Protein AF-A0A4R2J7B2-F1 (afdb_monomer_lite)

Sequence (102 aa):
MSDDAYLVCPPCQVLLPLGKPLVGDDGSVVRFHRGAEDAPPNSGQPDLTRALWKFLAEHAGHPMRVKFSYEPDFDVIAGFRRVGGDTVDDVPFDEYLRDWPG

Structure (mmCIF, N/CA/C/O backbone):
data_AF-A0A4R2J7B2-F1
#
_entry.id   AF-A0A4R2J7B2-F1
#
loop_
_atom_site.group_PDB
_atom_site.id
_atom_site.type_symbol
_atom_site.label_atom_id
_atom_site.label_alt_id
_atom_site.label_comp_id
_atom_site.label_asym_id
_atom_site.label_entity_id
_atom_site.label_seq_id
_atom_site.pdbx_PDB_ins_code
_atom_site.Cartn_x
_atom_site.Cartn_y
_atom_site.Cartn_z
_atom_site.occupancy
_atom_site.B_iso_or_equiv
_atom_site.auth_seq_id
_atom_site.auth_comp_id
_atom_site.auth_asym_id
_atom_site.auth_atom_id
_atom_site.pdbx_PDB_model_num
ATOM 1 N N . MET A 1 1 ? 1.546 -16.574 -11.916 1.00 47.28 1 MET A N 1
ATOM 2 C CA . MET A 1 1 ? 1.025 -15.803 -10.770 1.00 47.28 1 MET A CA 1
ATOM 3 C C . MET A 1 1 ? 1.861 -14.543 -10.676 1.00 47.28 1 MET A C 1
ATOM 5 O O . MET A 1 1 ? 3.051 -14.628 -10.937 1.00 47.28 1 MET A O 1
ATOM 9 N N . SER A 1 2 ? 1.234 -13.386 -10.474 1.00 63.41 2 SER A N 1
ATOM 10 C CA . SER A 1 2 ? 1.954 -12.129 -10.247 1.00 63.41 2 SER A CA 1
ATOM 11 C C . SER A 1 2 ? 2.418 -12.122 -8.793 1.00 63.41 2 SER A C 1
ATOM 13 O O . SER A 1 2 ? 1.609 -12.404 -7.909 1.00 63.41 2 SER A O 1
ATOM 15 N N . ASP A 1 3 ? 3.703 -11.869 -8.563 1.00 86.06 3 ASP A N 1
ATOM 16 C CA . ASP A 1 3 ? 4.237 -11.665 -7.221 1.00 86.06 3 ASP A CA 1
ATOM 17 C C . ASP A 1 3 ? 3.932 -10.225 -6.817 1.00 86.06 3 ASP A C 1
ATOM 19 O O . ASP A 1 3 ? 4.527 -9.290 -7.349 1.00 86.06 3 ASP A O 1
ATOM 23 N N . ASP A 1 4 ? 2.974 -10.043 -5.913 1.00 92.69 4 ASP A N 1
ATOM 24 C CA . ASP A 1 4 ? 2.522 -8.733 -5.459 1.00 92.69 4 ASP A CA 1
ATOM 25 C C . ASP A 1 4 ? 2.789 -8.563 -3.963 1.00 92.69 4 ASP A C 1
ATOM 27 O O . ASP A 1 4 ? 2.660 -9.496 -3.167 1.00 92.69 4 ASP A O 1
ATOM 31 N N . ALA A 1 5 ? 3.171 -7.348 -3.584 1.00 95.31 5 ALA A N 1
ATOM 32 C CA . ALA A 1 5 ? 3.413 -6.950 -2.210 1.00 95.31 5 ALA A CA 1
ATOM 33 C C . ALA A 1 5 ? 2.284 -6.056 -1.688 1.00 95.31 5 ALA A C 1
ATOM 35 O O . ALA A 1 5 ? 1.699 -5.246 -2.415 1.00 95.31 5 ALA A O 1
ATOM 36 N N . TYR A 1 6 ? 2.024 -6.169 -0.390 1.00 96.25 6 TYR A N 1
ATOM 37 C CA . TYR A 1 6 ? 0.960 -5.461 0.308 1.00 96.25 6 TYR A CA 1
ATOM 38 C C . TYR A 1 6 ? 1.488 -4.900 1.624 1.00 96.25 6 TYR A C 1
ATOM 40 O O . TYR A 1 6 ? 2.198 -5.592 2.353 1.00 96.25 6 TYR A O 1
ATOM 48 N N . LEU A 1 7 ? 1.117 -3.663 1.953 1.00 97.56 7 LEU A N 1
ATOM 49 C CA . LEU A 1 7 ? 1.238 -3.134 3.308 1.00 97.56 7 LEU A CA 1
ATOM 50 C C . LEU A 1 7 ? 0.011 -3.576 4.100 1.00 97.56 7 LEU A C 1
ATOM 52 O O . LEU A 1 7 ? -1.113 -3.378 3.654 1.00 97.56 7 LEU A O 1
ATOM 56 N N . VAL A 1 8 ? 0.218 -4.179 5.263 1.00 97.94 8 VAL A N 1
ATOM 57 C CA . VAL A 1 8 ? -0.838 -4.858 6.014 1.00 97.94 8 VAL A CA 1
ATOM 58 C C . VAL A 1 8 ? -0.877 -4.355 7.447 1.00 97.94 8 VAL A C 1
ATOM 60 O O . VAL A 1 8 ? 0.164 -4.237 8.097 1.00 97.94 8 VAL A O 1
ATOM 63 N N . CYS A 1 9 ? -2.087 -4.127 7.957 1.00 97.88 9 CYS A N 1
ATOM 64 C CA . CYS A 1 9 ? -2.361 -3.896 9.371 1.00 97.88 9 CYS A CA 1
ATOM 65 C C . CYS A 1 9 ? -3.208 -5.060 9.923 1.00 97.88 9 CYS A C 1
ATOM 67 O O . CYS A 1 9 ? -4.438 -5.023 9.825 1.00 97.88 9 CYS A O 1
ATOM 69 N N . PRO A 1 10 ? -2.581 -6.098 10.517 1.00 96.00 10 PRO A N 1
ATOM 70 C CA . PRO A 1 10 ? -3.300 -7.274 11.006 1.00 96.00 10 PRO A CA 1
ATOM 71 C C . PRO A 1 10 ? -4.405 -6.994 12.034 1.00 96.00 10 PRO A C 1
ATOM 73 O O . PRO A 1 10 ? -5.484 -7.561 11.873 1.00 96.00 10 PRO A O 1
ATOM 76 N N . PRO A 1 11 ? -4.222 -6.105 13.035 1.00 96.88 11 PRO A N 1
ATOM 77 C CA . PRO A 1 11 ? -5.286 -5.812 14.000 1.00 96.88 11 PRO A CA 1
ATOM 78 C C . PRO A 1 11 ? -6.557 -5.225 13.377 1.00 96.88 11 PRO A C 1
ATOM 80 O O . PRO A 1 11 ? -7.643 -5.432 13.905 1.00 96.88 11 PRO A O 1
ATOM 83 N N . CYS A 1 12 ? -6.424 -4.497 12.265 1.00 96.81 12 CYS A N 1
ATOM 84 C CA . CYS A 1 12 ? -7.547 -3.871 11.563 1.00 96.81 12 CYS A CA 1
ATOM 85 C C . CYS A 1 12 ? -8.038 -4.693 10.364 1.00 96.81 12 CYS A C 1
ATOM 87 O O . CYS A 1 12 ? -8.980 -4.268 9.704 1.00 96.81 12 CYS A O 1
ATOM 89 N N . GLN A 1 13 ? -7.387 -5.826 10.068 1.00 96.31 13 GLN A N 1
ATOM 90 C CA . GLN A 1 13 ? -7.687 -6.695 8.926 1.00 96.31 13 GLN A CA 1
ATOM 91 C C . GLN A 1 13 ? -7.822 -5.927 7.602 1.00 96.31 13 GLN A C 1
ATOM 93 O O . GLN A 1 13 ? -8.759 -6.132 6.830 1.00 96.31 13 GLN A O 1
ATOM 98 N N . VAL A 1 14 ? -6.873 -5.023 7.351 1.00 96.94 14 VAL A N 1
ATOM 99 C CA . VAL A 1 14 ? -6.844 -4.156 6.167 1.00 96.94 14 VAL A CA 1
ATOM 100 C C . VAL A 1 14 ? -5.468 -4.194 5.512 1.00 96.94 14 VAL A C 1
ATOM 102 O O . VAL A 1 14 ? -4.440 -4.321 6.191 1.00 96.94 14 VAL A O 1
ATOM 105 N N . LEU A 1 15 ? -5.451 -4.100 4.184 1.00 97.25 15 LEU A N 1
ATOM 106 C CA . LEU A 1 15 ? -4.231 -4.082 3.388 1.00 97.25 15 LEU A CA 1
ATOM 107 C C . LEU A 1 15 ? -4.280 -3.051 2.256 1.00 97.25 15 LEU A C 1
ATOM 109 O O . LEU A 1 15 ? -5.344 -2.711 1.745 1.00 97.25 15 LEU A O 1
ATOM 113 N N . LEU A 1 16 ? -3.107 -2.575 1.851 1.00 97.38 16 LEU A N 1
ATOM 114 C CA . LEU A 1 16 ? -2.893 -1.658 0.737 1.00 97.38 16 LEU A CA 1
ATOM 115 C C . LEU A 1 16 ? -1.917 -2.307 -0.263 1.00 97.38 16 LEU A C 1
ATOM 117 O O . LEU A 1 16 ? -0.766 -2.560 0.103 1.00 97.38 16 LEU A O 1
ATOM 121 N N . PRO A 1 17 ? -2.325 -2.577 -1.516 1.00 95.50 17 PRO A N 1
ATOM 122 C CA . PRO A 1 17 ? -1.436 -3.115 -2.539 1.00 95.50 17 PRO A CA 1
ATOM 123 C C . PRO A 1 17 ? -0.336 -2.116 -2.902 1.00 95.50 17 PRO A C 1
ATOM 125 O O . PRO A 1 17 ? -0.618 -0.991 -3.323 1.00 95.50 17 PRO A O 1
ATOM 128 N N . LEU A 1 18 ? 0.913 -2.561 -2.784 1.00 95.25 18 LEU A N 1
ATOM 129 C CA . LEU A 1 18 ? 2.114 -1.826 -3.188 1.00 95.25 18 LEU A CA 1
ATOM 130 C C . LEU A 1 18 ? 2.543 -2.185 -4.620 1.00 95.25 18 LEU A C 1
ATOM 132 O O . LEU A 1 18 ? 3.250 -1.406 -5.263 1.00 95.25 18 LEU A O 1
ATOM 136 N N . GLY A 1 19 ? 2.081 -3.334 -5.124 1.00 94.12 19 GLY A N 1
ATOM 137 C CA . GLY A 1 19 ? 2.410 -3.871 -6.443 1.00 94.12 19 GLY A CA 1
ATOM 138 C C . GLY A 1 19 ? 3.626 -4.792 -6.412 1.00 94.12 19 GLY A C 1
ATOM 139 O O . GLY A 1 19 ? 4.002 -5.313 -5.361 1.00 94.12 19 GLY A O 1
ATOM 140 N N . LYS A 1 20 ? 4.257 -4.983 -7.568 1.00 94.50 20 LYS A N 1
ATOM 141 C CA . LYS A 1 20 ? 5.350 -5.941 -7.735 1.00 94.50 20 LYS A CA 1
ATOM 142 C C . LYS A 1 20 ? 6.620 -5.473 -7.025 1.00 94.50 20 LYS A C 1
ATOM 144 O O . LYS A 1 20 ? 6.997 -4.307 -7.187 1.00 94.50 20 LYS A O 1
ATOM 149 N N . PRO A 1 21 ? 7.315 -6.348 -6.279 1.00 95.06 21 PRO A N 1
ATOM 150 C CA . PRO A 1 21 ? 8.629 -6.029 -5.748 1.00 95.06 21 PRO A CA 1
ATOM 151 C C . PRO A 1 21 ? 9.661 -6.000 -6.877 1.00 95.06 21 PRO A C 1
ATOM 153 O O . PRO A 1 21 ? 9.787 -6.943 -7.654 1.00 95.06 21 PRO A O 1
ATOM 156 N N . LEU A 1 22 ? 10.417 -4.909 -6.957 1.00 93.38 22 LEU A N 1
ATOM 157 C CA . LEU A 1 22 ? 11.555 -4.774 -7.857 1.00 93.38 22 LEU A CA 1
ATOM 158 C C . LEU A 1 22 ? 12.838 -4.961 -7.055 1.00 93.38 22 LEU A C 1
ATOM 160 O O . LEU A 1 22 ? 13.111 -4.222 -6.103 1.00 93.38 22 LEU A O 1
ATOM 164 N N . VAL A 1 23 ? 13.592 -5.978 -7.450 1.00 94.19 23 VAL A N 1
ATOM 165 C CA . VAL A 1 23 ? 14.753 -6.491 -6.728 1.00 94.19 23 VAL A CA 1
ATOM 166 C C . VAL A 1 23 ? 16.035 -5.930 -7.345 1.00 94.19 23 VAL A C 1
ATOM 168 O O . VAL A 1 23 ? 16.133 -5.817 -8.567 1.00 94.19 23 VAL A O 1
ATOM 171 N N . GLY A 1 24 ? 16.982 -5.522 -6.502 1.00 93.62 24 GLY A N 1
ATOM 172 C CA . GLY A 1 24 ? 18.308 -5.063 -6.915 1.00 93.62 24 GLY A CA 1
ATOM 173 C C . GLY A 1 24 ? 19.275 -6.216 -7.188 1.00 93.62 24 GLY A C 1
ATOM 174 O O . GLY A 1 24 ? 18.944 -7.387 -7.006 1.00 93.62 24 GLY A O 1
ATOM 175 N N . ASP A 1 25 ? 20.503 -5.878 -7.581 1.00 94.38 25 ASP A N 1
ATOM 176 C CA . ASP A 1 25 ? 21.542 -6.865 -7.917 1.00 94.38 25 ASP A CA 1
ATOM 177 C C . ASP A 1 25 ? 21.923 -7.775 -6.734 1.00 94.38 25 ASP A C 1
ATOM 179 O O . ASP A 1 25 ? 22.392 -8.895 -6.926 1.00 94.38 25 ASP A O 1
ATOM 183 N N . ASP A 1 26 ? 21.710 -7.305 -5.503 1.00 94.62 26 ASP A N 1
ATOM 184 C CA . ASP A 1 26 ? 21.990 -8.029 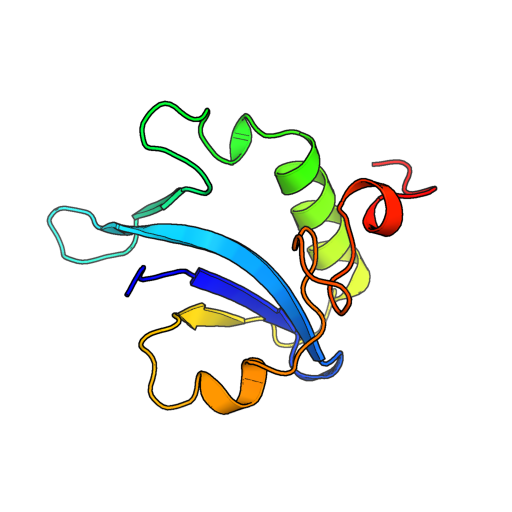-4.260 1.00 94.62 26 ASP A CA 1
ATOM 185 C C . ASP A 1 26 ? 20.830 -8.923 -3.785 1.00 94.62 26 ASP A C 1
ATOM 187 O O . ASP A 1 26 ? 20.918 -9.545 -2.726 1.00 94.62 26 ASP A O 1
ATOM 191 N N . GLY A 1 27 ? 19.736 -8.995 -4.549 1.00 90.69 27 GLY A N 1
ATOM 192 C CA . GLY A 1 27 ? 18.550 -9.763 -4.178 1.00 90.69 27 GLY A CA 1
ATOM 193 C C . GLY A 1 27 ? 17.618 -9.056 -3.185 1.00 90.69 27 GLY A C 1
ATOM 194 O O . GLY A 1 27 ? 16.600 -9.634 -2.803 1.00 90.69 27 GLY A O 1
ATOM 195 N N . SER A 1 28 ? 17.912 -7.817 -2.774 1.00 93.69 28 SER A N 1
ATOM 196 C CA . SER A 1 28 ? 17.045 -7.034 -1.887 1.00 93.69 28 SER A CA 1
ATOM 197 C C . SER A 1 28 ? 15.944 -6.295 -2.655 1.00 93.69 28 SER A C 1
ATOM 199 O O . SER A 1 28 ? 16.122 -5.877 -3.800 1.00 93.69 28 SER A O 1
ATOM 201 N N . VAL A 1 29 ? 14.776 -6.112 -2.030 1.00 94.44 29 VAL A N 1
ATOM 202 C CA . VAL A 1 29 ? 13.697 -5.299 -2.613 1.00 94.44 29 VAL A CA 1
ATOM 203 C C . VAL A 1 29 ? 14.073 -3.822 -2.515 1.00 94.44 29 VAL A C 1
ATOM 205 O O . VAL A 1 29 ? 14.183 -3.277 -1.419 1.00 94.44 29 VAL A O 1
ATOM 208 N N . VAL A 1 30 ? 14.217 -3.160 -3.663 1.00 94.44 30 VAL A N 1
ATOM 209 C CA . VAL A 1 30 ? 14.602 -1.741 -3.748 1.00 94.44 30 VAL A CA 1
ATOM 210 C C . VAL A 1 30 ? 13.374 -0.837 -3.799 1.00 94.44 30 VAL A C 1
ATOM 212 O O . VAL A 1 30 ? 13.379 0.266 -3.253 1.00 94.44 30 VAL A O 1
ATOM 215 N N . ARG A 1 31 ? 12.310 -1.279 -4.478 1.00 94.25 31 ARG A N 1
ATOM 216 C CA . ARG A 1 31 ? 11.048 -0.536 -4.591 1.00 94.25 31 ARG A CA 1
ATOM 217 C C . ARG A 1 31 ? 9.889 -1.454 -4.956 1.00 94.25 31 ARG A C 1
ATOM 219 O O . ARG A 1 31 ? 10.100 -2.580 -5.396 1.00 94.25 31 ARG A O 1
ATOM 226 N N . PHE A 1 32 ? 8.676 -0.926 -4.847 1.00 95.38 32 PHE A N 1
ATOM 227 C CA . PHE A 1 32 ? 7.465 -1.559 -5.361 1.00 95.38 32 PHE A CA 1
ATOM 228 C C . PHE A 1 32 ? 6.932 -0.785 -6.564 1.00 95.38 32 PHE A C 1
ATOM 230 O O . PHE A 1 32 ? 7.105 0.435 -6.639 1.00 95.38 32 PHE A O 1
ATOM 237 N N . HIS A 1 33 ? 6.295 -1.494 -7.493 1.00 94.56 33 HIS A N 1
ATOM 238 C CA . HIS A 1 33 ? 5.695 -0.908 -8.687 1.00 94.56 33 HIS A CA 1
ATOM 239 C C . HIS A 1 33 ? 4.291 -1.451 -8.925 1.00 94.56 33 HIS A C 1
ATOM 241 O O . HIS A 1 33 ? 4.105 -2.646 -9.166 1.00 94.56 33 HIS A O 1
ATOM 247 N N . ARG A 1 34 ? 3.296 -0.567 -8.869 1.00 92.00 34 ARG A N 1
ATOM 248 C CA . ARG A 1 34 ? 1.895 -0.888 -9.114 1.00 92.00 34 ARG A CA 1
ATOM 249 C C . ARG A 1 34 ? 1.487 -0.412 -10.504 1.00 92.00 34 ARG A C 1
ATOM 251 O O . ARG A 1 34 ? 1.475 0.786 -10.768 1.00 92.00 34 ARG A O 1
ATOM 258 N N . GLY A 1 35 ? 1.092 -1.354 -11.356 1.00 88.44 35 GLY A N 1
ATOM 259 C CA . GLY A 1 35 ? 0.637 -1.092 -12.722 1.00 88.44 35 GLY A CA 1
ATOM 260 C C . GLY A 1 35 ? 1.464 -1.827 -13.774 1.00 88.44 35 GLY A C 1
ATOM 261 O O . GLY A 1 35 ? 2.274 -2.700 -13.456 1.00 88.44 35 GLY A O 1
ATOM 262 N N . ALA A 1 36 ? 1.225 -1.482 -15.039 1.00 87.56 36 ALA A N 1
ATOM 263 C CA . ALA A 1 36 ? 2.032 -1.942 -16.164 1.00 87.56 36 ALA A CA 1
ATOM 264 C C . ALA A 1 36 ? 3.447 -1.332 -16.125 1.00 87.56 36 ALA A C 1
ATOM 266 O O . ALA A 1 36 ? 3.712 -0.403 -15.364 1.00 87.56 36 ALA A O 1
ATOM 267 N N . GLU A 1 37 ? 4.373 -1.866 -16.919 1.00 82.62 37 GLU A N 1
ATOM 268 C CA . GLU A 1 37 ? 5.780 -1.429 -16.936 1.00 82.62 37 GLU A CA 1
ATOM 269 C C . GLU A 1 37 ? 5.949 0.052 -17.324 1.00 82.62 37 GLU A C 1
ATOM 271 O O . GLU A 1 37 ? 6.854 0.721 -16.834 1.00 82.62 37 GLU A O 1
ATOM 276 N N . ASP A 1 38 ? 5.038 0.577 -18.142 1.00 86.94 38 ASP A N 1
ATOM 277 C CA . ASP A 1 38 ? 4.970 1.971 -18.584 1.00 86.94 38 ASP A CA 1
ATOM 278 C C . ASP A 1 38 ? 4.182 2.886 -17.631 1.00 86.94 38 ASP A C 1
ATOM 280 O O . ASP A 1 38 ? 4.150 4.105 -17.827 1.00 86.94 38 ASP A O 1
ATOM 284 N N . ALA A 1 39 ? 3.557 2.329 -16.589 1.00 89.38 39 ALA A N 1
ATOM 285 C CA . ALA A 1 39 ? 2.871 3.122 -15.580 1.00 89.38 39 ALA A CA 1
ATOM 286 C C . ALA A 1 39 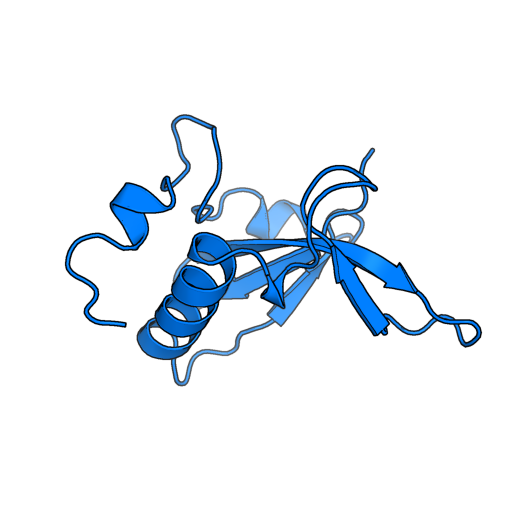? 3.870 4.035 -14.842 1.00 89.38 39 ALA A C 1
ATOM 288 O O . ALA A 1 39 ? 5.033 3.666 -14.642 1.00 89.38 39 ALA A O 1
ATOM 289 N N . PRO A 1 40 ? 3.437 5.222 -14.380 1.00 92.81 40 PRO A N 1
ATOM 290 C CA . PRO A 1 40 ? 4.287 6.072 -13.561 1.00 92.81 40 PRO A CA 1
ATOM 291 C C . PRO A 1 40 ? 4.723 5.336 -12.281 1.00 92.81 40 PRO A C 1
ATOM 293 O O . PRO A 1 40 ? 3.982 4.487 -11.772 1.00 92.81 40 PRO A O 1
ATOM 296 N N . PRO A 1 41 ? 5.894 5.682 -11.713 1.00 93.81 41 PRO A N 1
ATOM 297 C CA . PRO A 1 41 ? 6.322 5.126 -10.432 1.00 93.81 41 PRO A CA 1
ATOM 298 C C . PRO A 1 41 ? 5.264 5.396 -9.357 1.00 93.81 41 PRO A C 1
ATOM 300 O O . PRO A 1 41 ? 4.554 6.397 -9.432 1.00 93.81 41 PRO A O 1
ATOM 303 N N . ASN A 1 42 ? 5.194 4.558 -8.319 1.00 95.06 42 ASN A N 1
ATOM 304 C CA . ASN A 1 42 ? 4.202 4.707 -7.243 1.00 95.06 42 ASN A CA 1
ATOM 305 C C . ASN A 1 42 ? 4.177 6.122 -6.626 1.00 95.06 42 ASN A C 1
ATOM 307 O O . ASN A 1 42 ? 3.108 6.631 -6.304 1.00 95.06 42 ASN A O 1
ATOM 311 N N . SER A 1 43 ? 5.332 6.788 -6.514 1.00 93.44 43 SER A N 1
ATOM 312 C CA . SER A 1 43 ? 5.438 8.176 -6.029 1.00 93.44 43 SER A CA 1
ATOM 313 C C . SER A 1 43 ? 4.793 9.216 -6.953 1.00 93.44 43 SER A C 1
ATOM 315 O O . SER A 1 43 ? 4.456 10.309 -6.510 1.00 93.44 43 SER A O 1
ATOM 317 N N . GLY A 1 44 ? 4.626 8.891 -8.234 1.00 94.50 44 GLY A N 1
ATOM 318 C CA . GLY A 1 44 ? 3.906 9.686 -9.225 1.00 94.50 44 GLY A CA 1
ATOM 319 C C . GLY A 1 44 ? 2.425 9.319 -9.349 1.00 94.50 44 GLY A C 1
ATOM 320 O O . GLY A 1 44 ? 1.757 9.865 -10.220 1.00 94.50 44 GLY A O 1
ATOM 321 N N . GLN A 1 45 ? 1.910 8.406 -8.516 1.00 93.88 45 GLN A N 1
ATOM 322 C CA . GLN A 1 45 ? 0.499 8.017 -8.474 1.00 93.88 45 GLN A CA 1
ATOM 323 C C . GLN A 1 45 ? -0.185 8.712 -7.279 1.00 93.88 45 GLN A C 1
ATOM 325 O O . GLN A 1 45 ? 0.008 8.278 -6.136 1.00 93.88 45 GLN A O 1
ATOM 330 N N . PRO A 1 46 ? -0.968 9.793 -7.501 1.00 93.69 46 PRO A N 1
ATOM 331 C CA . PRO A 1 46 ? -1.493 10.622 -6.415 1.00 93.69 46 PRO A CA 1
ATOM 332 C C . PRO A 1 46 ? -2.387 9.854 -5.443 1.00 93.69 46 PRO A C 1
ATOM 334 O O . PRO A 1 46 ? -2.206 9.971 -4.234 1.00 93.69 46 PRO A O 1
ATOM 337 N N . ASP A 1 47 ? -3.302 9.028 -5.952 1.00 94.62 47 ASP A N 1
ATOM 338 C CA . ASP A 1 47 ? -4.250 8.294 -5.108 1.00 94.62 47 ASP A CA 1
ATOM 339 C C . ASP A 1 47 ? -3.558 7.229 -4.258 1.00 94.62 47 ASP A C 1
ATOM 341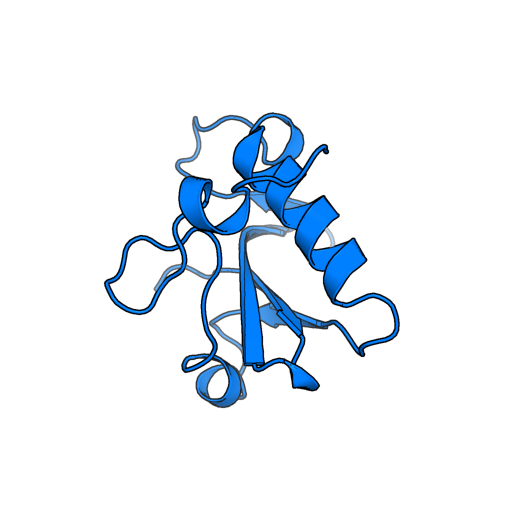 O O . ASP A 1 47 ? -3.831 7.129 -3.065 1.00 94.62 47 ASP A O 1
ATOM 345 N N . LEU A 1 48 ? -2.593 6.498 -4.825 1.00 95.44 48 LEU A N 1
ATOM 346 C CA . LEU A 1 48 ? -1.792 5.532 -4.073 1.00 95.44 48 LEU A CA 1
ATOM 347 C C . LEU A 1 48 ? -0.965 6.221 -2.982 1.00 95.44 48 LEU A C 1
ATOM 349 O O . LEU A 1 48 ? -0.923 5.749 -1.849 1.00 95.44 48 LEU A O 1
ATOM 353 N N . THR A 1 49 ? -0.330 7.349 -3.307 1.00 95.75 49 THR A N 1
ATOM 354 C CA . THR A 1 49 ? 0.476 8.115 -2.345 1.00 95.75 49 THR A CA 1
ATOM 355 C C . THR A 1 49 ? -0.390 8.659 -1.210 1.00 95.75 49 THR A C 1
ATOM 357 O O . THR A 1 49 ? -0.034 8.530 -0.040 1.00 95.75 49 THR A O 1
ATOM 360 N N . ARG A 1 50 ? -1.556 9.223 -1.535 1.00 96.88 50 ARG A N 1
ATOM 361 C CA . ARG A 1 50 ? -2.535 9.698 -0.550 1.00 96.88 50 ARG A CA 1
ATOM 362 C C . ARG A 1 50 ? -3.055 8.553 0.315 1.00 96.88 50 ARG A C 1
ATOM 364 O O . ARG A 1 50 ? -3.069 8.669 1.534 1.00 96.88 50 ARG A O 1
ATOM 371 N N . ALA A 1 51 ? -3.413 7.427 -0.295 1.00 97.38 51 ALA A N 1
ATOM 372 C CA . ALA A 1 51 ? -3.891 6.257 0.430 1.00 97.38 51 ALA A CA 1
ATOM 373 C C . ALA A 1 51 ? -2.822 5.690 1.364 1.00 97.38 51 ALA A C 1
ATOM 375 O O . ALA A 1 51 ? -3.152 5.325 2.485 1.00 97.38 51 ALA A O 1
ATOM 376 N N . LEU A 1 52 ? -1.550 5.675 0.953 1.00 97.44 52 LEU A N 1
ATOM 377 C CA . LEU A 1 52 ? -0.439 5.280 1.817 1.00 97.44 52 LEU A CA 1
ATOM 378 C C . LEU A 1 52 ? -0.344 6.183 3.051 1.00 97.44 52 LEU A C 1
ATOM 380 O O . LEU A 1 52 ? -0.275 5.681 4.169 1.00 97.44 52 LEU A O 1
ATOM 384 N N . TRP A 1 53 ? -0.373 7.504 2.871 1.00 97.81 53 TRP A N 1
ATOM 385 C CA . TRP A 1 53 ? -0.304 8.442 3.993 1.00 97.81 53 TRP A CA 1
ATOM 386 C C . TRP A 1 53 ? -1.511 8.336 4.925 1.00 97.81 53 TRP A C 1
ATOM 388 O O . TRP A 1 53 ? -1.333 8.287 6.143 1.00 97.81 53 TRP A O 1
ATOM 398 N N . LYS A 1 54 ? -2.720 8.215 4.368 1.00 98.19 54 LYS A N 1
ATOM 399 C CA . LYS A 1 54 ? -3.933 7.965 5.149 1.00 98.19 54 LYS A CA 1
ATOM 400 C C . LYS A 1 54 ? -3.827 6.661 5.944 1.00 98.19 54 LYS A C 1
ATOM 402 O O . LYS A 1 54 ? -4.057 6.674 7.148 1.00 98.19 54 LYS A O 1
ATOM 407 N N . PHE A 1 55 ? -3.411 5.571 5.300 1.00 98.06 55 PHE A N 1
ATOM 408 C CA . PHE A 1 55 ? -3.241 4.256 5.921 1.00 98.06 55 PHE A CA 1
ATOM 409 C C . PHE A 1 55 ? -2.254 4.312 7.092 1.00 98.06 55 PHE A C 1
ATOM 411 O O . PHE A 1 55 ? -2.535 3.808 8.178 1.00 98.06 55 PHE A O 1
ATOM 418 N N . LEU A 1 56 ? -1.106 4.968 6.903 1.00 97.75 56 LEU A N 1
ATOM 419 C CA . LEU A 1 56 ? -0.114 5.150 7.964 1.00 97.75 56 LEU A CA 1
ATOM 420 C C . LEU A 1 56 ? -0.669 5.968 9.140 1.00 97.75 56 LEU A C 1
ATOM 422 O O . LEU A 1 56 ? -0.370 5.646 10.288 1.00 97.75 56 LEU A O 1
ATOM 426 N N . ALA A 1 57 ? -1.472 7.000 8.869 1.00 97.62 57 ALA A N 1
ATOM 427 C CA . ALA A 1 57 ? -2.087 7.829 9.902 1.00 97.62 57 ALA A CA 1
ATOM 428 C C . ALA A 1 57 ? -3.180 7.078 10.686 1.00 97.62 57 ALA A C 1
ATOM 430 O O . ALA A 1 57 ? -3.185 7.117 11.914 1.00 97.62 57 ALA A O 1
ATOM 431 N N . GLU A 1 58 ? -4.074 6.361 9.998 1.00 97.25 58 GLU A N 1
ATOM 432 C CA . GLU A 1 58 ? -5.168 5.592 10.616 1.00 97.25 58 GLU A CA 1
ATOM 433 C C . GLU A 1 58 ? -4.672 4.403 11.445 1.00 97.25 58 GLU A C 1
ATOM 435 O O . GLU A 1 58 ? -5.324 3.992 12.406 1.00 97.25 58 GLU A O 1
ATOM 440 N N . HIS A 1 59 ? -3.517 3.844 11.085 1.00 97.31 59 HIS A N 1
ATOM 441 C CA . HIS A 1 59 ? -2.946 2.660 11.728 1.00 97.31 59 HIS A CA 1
ATOM 442 C C . HIS A 1 59 ? -1.662 2.964 12.503 1.00 97.31 59 HIS A C 1
ATOM 444 O O . HIS A 1 59 ? -0.880 2.059 12.816 1.00 97.31 59 HIS A O 1
ATOM 450 N N . ALA A 1 60 ? -1.440 4.236 12.836 1.00 96.88 60 ALA A N 1
ATOM 451 C CA . ALA A 1 60 ? -0.318 4.653 13.657 1.00 96.88 60 ALA A CA 1
ATOM 452 C C . ALA A 1 60 ? -0.328 3.904 15.002 1.00 96.88 60 ALA A C 1
ATOM 454 O O . ALA A 1 60 ? -1.328 3.867 15.715 1.00 96.88 60 ALA A O 1
ATOM 455 N N . GLY A 1 61 ? 0.803 3.286 15.349 1.00 97.00 61 GLY A N 1
ATOM 456 C CA . GLY A 1 61 ? 0.945 2.476 16.565 1.00 97.00 61 GLY A CA 1
ATOM 457 C C . GLY A 1 61 ? 0.576 0.996 16.408 1.00 97.00 61 GLY A C 1
ATOM 458 O O . GLY A 1 61 ? 0.854 0.212 17.314 1.00 97.00 61 GLY A O 1
ATOM 459 N N . HIS A 1 62 ? 0.021 0.574 15.268 1.00 97.88 62 HIS A N 1
ATOM 460 C CA . HIS A 1 62 ? -0.204 -0.842 14.979 1.00 97.88 62 HIS A CA 1
ATOM 461 C C . HIS A 1 62 ? 1.048 -1.507 14.375 1.00 97.88 62 HIS A C 1
ATOM 463 O O . HIS A 1 62 ? 1.840 -0.851 13.692 1.00 97.88 62 HIS A O 1
ATOM 469 N N . PRO A 1 63 ? 1.244 -2.826 14.578 1.00 96.06 63 PRO A N 1
ATOM 470 C CA . PRO A 1 63 ? 2.333 -3.575 13.962 1.00 96.06 63 PRO A CA 1
ATOM 471 C C . PRO A 1 63 ? 2.063 -3.791 12.467 1.00 96.06 63 PRO A C 1
ATOM 473 O O . PRO A 1 63 ? 1.591 -4.848 12.049 1.00 96.06 63 PRO A O 1
ATOM 476 N N . MET A 1 64 ? 2.376 -2.784 11.655 1.00 96.31 64 MET A N 1
ATOM 477 C CA . MET A 1 64 ? 2.303 -2.894 10.202 1.00 96.31 64 MET A CA 1
ATOM 478 C C . MET A 1 64 ? 3.433 -3.779 9.655 1.00 96.31 64 MET A C 1
ATOM 480 O O . MET A 1 64 ? 4.553 -3.810 10.184 1.00 96.31 64 MET A O 1
ATOM 484 N N . ARG A 1 65 ? 3.130 -4.530 8.595 1.00 96.06 65 ARG A N 1
ATOM 485 C CA . ARG A 1 65 ? 4.057 -5.452 7.922 1.00 96.06 65 ARG A CA 1
ATOM 486 C C . ARG A 1 65 ? 3.889 -5.342 6.414 1.00 96.06 65 ARG A C 1
ATOM 488 O O . ARG A 1 65 ? 2.781 -5.108 5.942 1.00 96.06 65 ARG A O 1
ATOM 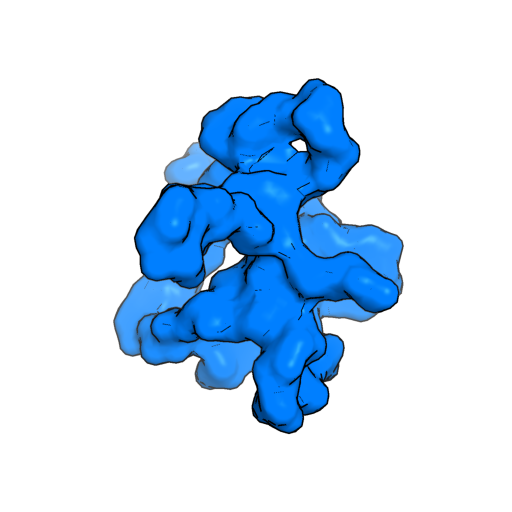495 N N . VAL A 1 66 ? 4.969 -5.561 5.673 1.00 96.25 66 VAL A N 1
ATOM 496 C CA . VAL A 1 66 ? 4.867 -5.879 4.246 1.00 96.25 66 VAL A CA 1
ATOM 497 C C . VAL A 1 66 ? 4.722 -7.390 4.114 1.00 96.25 66 VAL A C 1
ATOM 499 O O . VAL A 1 66 ? 5.426 -8.131 4.798 1.00 96.25 66 VAL A O 1
ATOM 502 N N . LYS A 1 67 ? 3.791 -7.825 3.269 1.00 96.00 67 LYS A N 1
ATOM 503 C CA . LYS A 1 67 ? 3.522 -9.229 2.960 1.00 96.00 67 LYS A CA 1
ATOM 504 C C . LYS A 1 67 ? 3.518 -9.443 1.459 1.00 96.00 67 LYS A C 1
ATOM 506 O O . LYS A 1 67 ? 3.018 -8.592 0.724 1.00 96.00 67 LYS A O 1
ATOM 511 N N . PHE A 1 68 ? 4.058 -10.573 1.022 1.00 94.94 68 PHE A 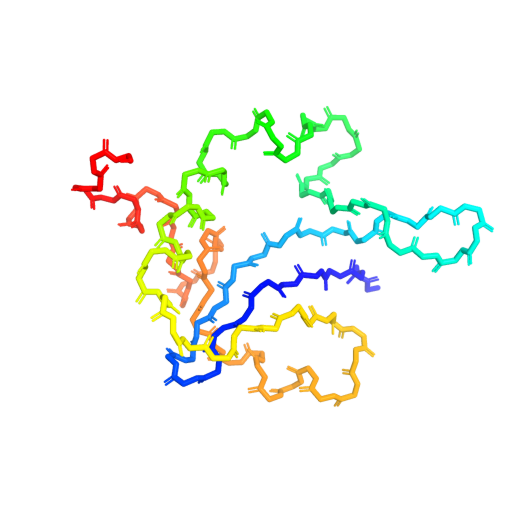N 1
ATOM 512 C CA . PHE A 1 68 ? 4.125 -10.938 -0.389 1.00 94.94 68 PHE A CA 1
ATOM 513 C C . PHE A 1 68 ? 3.158 -12.080 -0.684 1.00 94.94 68 PHE A C 1
ATOM 515 O O . PHE A 1 68 ? 2.992 -12.978 0.139 1.00 94.94 68 PHE A O 1
ATOM 522 N N . SER A 1 69 ? 2.548 -12.071 -1.868 1.00 93.56 69 SER A N 1
ATOM 523 C CA . SER A 1 69 ? 1.575 -13.089 -2.292 1.00 93.56 69 SER A CA 1
ATOM 524 C C . SER A 1 69 ? 2.133 -14.512 -2.356 1.00 93.56 69 SER A C 1
ATOM 526 O O . SER A 1 69 ? 1.361 -15.465 -2.341 1.00 93.56 69 SER A O 1
ATOM 528 N N . TYR A 1 70 ? 3.456 -14.666 -2.437 1.00 91.44 70 TYR A N 1
ATOM 529 C CA . TYR A 1 70 ? 4.142 -15.959 -2.461 1.00 91.44 70 TYR A CA 1
ATOM 530 C C . TYR A 1 70 ? 4.558 -16.467 -1.071 1.00 91.44 70 TYR A C 1
ATOM 532 O O . TYR A 1 70 ? 5.130 -17.553 -0.968 1.00 91.44 70 TYR A O 1
ATOM 540 N N . GLU A 1 71 ? 4.335 -15.701 0.003 1.00 92.56 71 GLU A N 1
ATOM 541 C CA . GLU A 1 71 ? 4.652 -16.171 1.353 1.00 92.56 71 GLU A CA 1
ATOM 542 C C . GLU A 1 71 ? 3.664 -17.260 1.809 1.00 92.56 71 GLU A C 1
ATOM 544 O O . GLU A 1 71 ? 2.464 -17.142 1.555 1.00 92.56 71 GLU A O 1
ATOM 549 N N . PRO A 1 72 ? 4.122 -18.301 2.536 1.00 89.75 72 PRO A N 1
ATOM 550 C CA . PRO A 1 72 ? 3.256 -19.397 2.981 1.00 89.75 72 PRO A CA 1
ATOM 551 C C . PRO A 1 72 ? 2.077 -18.974 3.865 1.00 89.75 72 PRO A C 1
ATOM 553 O O . PRO A 1 72 ? 1.090 -19.694 3.956 1.00 89.75 72 PRO A O 1
ATOM 556 N N . ASP A 1 73 ? 2.185 -17.838 4.555 1.00 89.12 73 ASP A N 1
ATOM 557 C CA . ASP A 1 73 ? 1.150 -17.314 5.446 1.00 89.12 73 ASP A CA 1
ATOM 558 C C . ASP A 1 73 ? 0.289 -16.218 4.795 1.00 89.12 73 ASP A C 1
ATOM 560 O O . ASP A 1 73 ? -0.502 -15.569 5.482 1.00 89.12 73 ASP A O 1
ATOM 564 N N . PHE A 1 74 ? 0.393 -16.024 3.473 1.00 90.56 74 PHE A N 1
ATOM 565 C CA . PHE A 1 74 ? -0.414 -15.042 2.748 1.00 90.56 74 PHE A CA 1
ATOM 566 C C . PHE A 1 74 ? -1.920 -15.333 2.830 1.00 90.56 74 PHE A C 1
ATOM 568 O O . PHE A 1 74 ? -2.723 -14.405 2.930 1.00 90.56 74 PHE A O 1
ATOM 575 N N . ASP A 1 75 ? -2.316 -16.606 2.882 1.00 89.31 75 ASP A N 1
ATOM 576 C CA . ASP A 1 75 ? -3.724 -17.013 2.992 1.00 89.31 75 ASP A CA 1
ATOM 577 C C . ASP A 1 75 ? -4.423 -16.410 4.222 1.00 89.31 75 ASP A C 1
ATOM 579 O O . ASP A 1 75 ? -5.624 -16.143 4.192 1.00 89.31 75 ASP A O 1
ATOM 583 N N . VAL A 1 76 ? -3.670 -16.119 5.290 1.00 89.44 76 VAL A N 1
ATOM 584 C CA . VAL A 1 76 ? -4.195 -15.479 6.507 1.00 89.44 76 VAL A CA 1
ATOM 585 C C . VAL A 1 76 ? -4.688 -14.057 6.230 1.00 89.44 76 VAL A C 1
ATOM 587 O O . VAL A 1 76 ? -5.639 -13.598 6.862 1.00 89.44 76 VAL A O 1
ATOM 590 N N . ILE A 1 77 ? -4.049 -13.354 5.293 1.00 90.06 77 ILE A N 1
ATOM 591 C CA . ILE A 1 77 ? -4.359 -11.959 4.963 1.00 90.06 77 ILE A CA 1
ATOM 592 C C . ILE A 1 77 ? -5.170 -11.816 3.674 1.00 90.06 77 ILE A C 1
ATOM 594 O O . ILE A 1 77 ? -5.640 -10.722 3.378 1.00 90.06 77 ILE A O 1
ATOM 598 N N . ALA A 1 78 ? -5.360 -12.896 2.912 1.00 87.12 78 ALA A N 1
ATOM 599 C CA . ALA A 1 78 ? -6.098 -12.873 1.650 1.00 87.12 78 ALA A CA 1
ATOM 600 C C . ALA A 1 78 ? -7.556 -12.401 1.816 1.00 87.12 78 ALA A C 1
ATOM 602 O O . ALA A 1 78 ? -8.116 -11.825 0.888 1.00 87.12 78 ALA A O 1
ATOM 603 N N . GLY A 1 79 ? -8.148 -12.606 2.999 1.00 89.94 79 GLY A N 1
ATOM 604 C CA . GLY A 1 79 ? -9.493 -12.135 3.348 1.00 89.94 79 GLY A CA 1
ATOM 605 C C . GLY A 1 79 ? -9.555 -10.739 3.980 1.00 89.94 79 GLY A C 1
ATOM 606 O O . GLY A 1 79 ? -10.622 -10.331 4.432 1.00 89.94 79 GLY A O 1
ATOM 607 N N . PHE A 1 80 ? -8.436 -10.019 4.090 1.00 94.88 80 PHE A N 1
ATOM 608 C CA . PHE A 1 80 ? -8.445 -8.657 4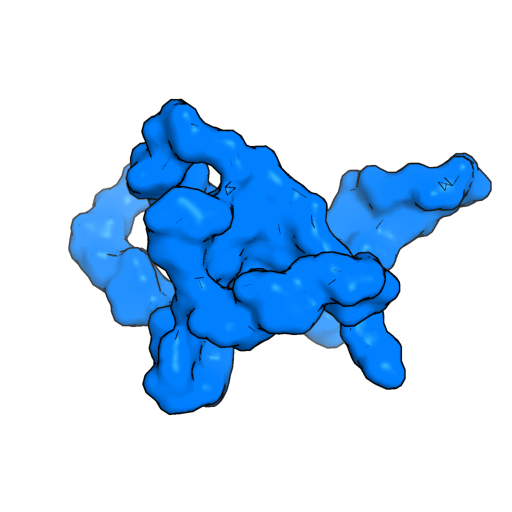.625 1.00 94.88 80 PHE A CA 1
ATOM 609 C C . PHE A 1 80 ? -9.047 -7.685 3.617 1.00 94.88 80 PHE A C 1
ATOM 611 O O . PHE A 1 80 ? -8.887 -7.838 2.406 1.00 94.88 80 PHE A O 1
ATOM 618 N N . ARG A 1 81 ? -9.675 -6.625 4.129 1.00 95.38 81 ARG A N 1
ATOM 619 C CA . ARG A 1 81 ? -10.245 -5.571 3.293 1.00 95.38 81 ARG A CA 1
ATOM 620 C C . ARG A 1 81 ? -9.122 -4.857 2.537 1.00 95.38 81 ARG A C 1
ATOM 622 O O . ARG A 1 81 ? -8.189 -4.334 3.151 1.00 95.38 81 ARG A O 1
ATOM 629 N N . ARG A 1 82 ? -9.196 -4.824 1.208 1.00 96.19 82 ARG A N 1
ATOM 630 C CA . ARG A 1 82 ? -8.160 -4.226 0.355 1.00 96.19 82 ARG A CA 1
ATOM 631 C C . ARG A 1 82 ? -8.505 -2.789 -0.009 1.00 96.19 82 ARG A C 1
ATOM 633 O O . ARG A 1 82 ? -9.573 -2.513 -0.540 1.00 96.19 82 ARG A O 1
ATOM 640 N N . VAL A 1 83 ? -7.563 -1.879 0.207 1.00 96.56 83 VAL A N 1
ATOM 641 C CA . VAL A 1 83 ? -7.655 -0.477 -0.217 1.00 96.56 83 VAL A CA 1
ATOM 642 C C . VAL A 1 83 ? -7.169 -0.313 -1.656 1.00 96.56 83 VAL A C 1
ATOM 644 O O . VAL A 1 83 ? -6.113 -0.812 -2.041 1.00 96.56 83 VAL A O 1
ATOM 647 N N . GLY A 1 84 ? -7.929 0.428 -2.452 1.00 91.38 84 GLY A N 1
ATOM 648 C CA . GLY A 1 84 ? -7.679 0.664 -3.866 1.00 91.38 84 GLY A CA 1
ATOM 649 C C . GLY A 1 84 ? -7.850 -0.576 -4.735 1.00 91.38 84 GLY A C 1
ATOM 650 O O . GLY A 1 84 ? -7.265 -0.617 -5.810 1.00 91.38 84 GLY A O 1
ATOM 651 N N . GLY A 1 85 ? -8.545 -1.611 -4.269 1.00 85.50 85 GLY A N 1
ATOM 652 C CA . GLY A 1 85 ? -8.877 -2.760 -5.107 1.00 85.50 85 GLY A CA 1
ATOM 653 C C . GLY A 1 85 ? -10.072 -2.482 -6.026 1.00 85.50 85 GLY A C 1
ATOM 654 O O . GLY A 1 85 ? -10.702 -1.428 -5.936 1.00 85.50 85 GLY A O 1
ATOM 655 N N . ASP A 1 86 ? -10.338 -3.407 -6.939 1.00 76.94 86 ASP A N 1
ATOM 656 C CA . ASP A 1 86 ? -11.356 -3.321 -7.991 1.00 76.94 86 ASP A CA 1
ATOM 657 C C . ASP A 1 86 ? -12.458 -4.387 -7.860 1.00 76.94 86 ASP A C 1
ATOM 659 O O . ASP A 1 86 ? -13.349 -4.470 -8.707 1.00 76.94 86 ASP A O 1
ATOM 663 N N . THR A 1 87 ? -12.425 -5.196 -6.798 1.00 79.75 87 THR A N 1
ATOM 664 C CA . THR A 1 87 ? -13.460 -6.194 -6.510 1.00 79.75 87 THR A CA 1
ATOM 665 C C . THR A 1 87 ? -14.552 -5.637 -5.591 1.00 79.75 87 THR A C 1
ATOM 667 O O . THR A 1 87 ? -14.397 -4.585 -4.977 1.00 79.75 87 THR A O 1
ATOM 670 N N . VAL A 1 88 ? -15.685 -6.344 -5.496 1.00 77.19 88 VAL A N 1
ATOM 671 C CA . VAL A 1 88 ? -16.857 -5.921 -4.699 1.00 77.19 88 VAL A CA 1
ATOM 672 C C . VAL A 1 88 ? -16.543 -5.774 -3.206 1.00 77.19 88 VAL A C 1
ATOM 674 O O . VAL A 1 88 ? -17.160 -4.947 -2.538 1.00 77.19 88 VAL A O 1
ATOM 677 N N . ASP A 1 89 ? -15.585 -6.545 -2.694 1.00 83.12 89 ASP A N 1
ATOM 678 C CA . ASP A 1 89 ? -15.205 -6.534 -1.277 1.00 83.12 89 ASP A CA 1
ATOM 679 C C . ASP A 1 89 ? -14.073 -5.530 -0.969 1.00 83.12 89 ASP A C 1
ATOM 681 O O . ASP A 1 89 ? -13.695 -5.330 0.193 1.00 83.12 89 ASP A O 1
ATOM 685 N N . ASP A 1 90 ? -13.543 -4.866 -2.000 1.00 90.88 90 ASP A N 1
ATOM 686 C CA . ASP A 1 90 ? -12.479 -3.878 -1.874 1.00 90.88 90 ASP A CA 1
ATOM 687 C C . ASP A 1 90 ? -13.039 -2.485 -1.544 1.00 90.88 90 ASP A C 1
ATOM 689 O O . ASP A 1 90 ? -14.219 -2.188 -1.716 1.00 90.88 90 ASP A O 1
ATOM 693 N N . VAL A 1 91 ? -12.171 -1.596 -1.061 1.00 94.50 91 VAL A N 1
ATOM 694 C CA . VAL A 1 91 ? -12.467 -0.162 -0.933 1.00 94.50 91 VAL A CA 1
ATOM 695 C C . VAL A 1 91 ? -11.814 0.555 -2.097 1.00 94.50 91 VAL A C 1
ATOM 697 O O . VAL A 1 91 ? -10.585 0.651 -2.109 1.00 94.50 91 VAL A O 1
ATOM 700 N N . PRO A 1 92 ? -12.575 1.093 -3.055 1.00 94.75 92 PRO A N 1
ATOM 701 C CA . PRO A 1 92 ? -12.027 1.965 -4.084 1.00 94.75 92 PRO A CA 1
ATOM 702 C C . PRO A 1 92 ? -11.259 3.149 -3.477 1.00 94.75 92 PRO A C 1
ATOM 704 O O . PRO A 1 92 ? -11.558 3.602 -2.369 1.00 94.75 92 PRO A O 1
ATOM 707 N N . PHE A 1 93 ? -10.246 3.666 -4.181 1.00 95.06 93 PHE A N 1
ATOM 708 C CA . PHE A 1 93 ? -9.437 4.772 -3.652 1.00 95.06 93 PHE A CA 1
ATOM 709 C C . PHE A 1 93 ? -10.255 6.040 -3.395 1.00 95.06 93 PHE A C 1
ATOM 711 O O . PHE A 1 93 ? -10.022 6.712 -2.397 1.00 95.06 93 PHE A O 1
ATOM 718 N N . ASP A 1 94 ? -11.217 6.364 -4.252 1.00 94.44 94 ASP A N 1
ATOM 719 C CA . ASP A 1 94 ? -12.099 7.525 -4.103 1.00 94.44 94 ASP A CA 1
ATOM 720 C C . ASP A 1 94 ? -13.003 7.414 -2.866 1.00 94.44 94 ASP A C 1
ATOM 722 O O . ASP A 1 94 ? -13.210 8.402 -2.161 1.00 94.44 94 ASP A O 1
ATOM 726 N N . GLU A 1 95 ? -13.492 6.211 -2.554 1.00 95.56 95 GLU A N 1
ATOM 727 C CA . GLU A 1 95 ? -14.201 5.944 -1.303 1.00 95.56 95 GLU A CA 1
ATOM 728 C C . GLU A 1 95 ? -13.259 6.039 -0.103 1.00 95.56 95 GLU A C 1
ATOM 730 O O . GLU A 1 95 ? -13.568 6.731 0.868 1.00 95.56 95 GLU A O 1
ATOM 735 N N . TYR A 1 96 ? -12.097 5.385 -0.169 1.00 96.69 96 TYR A N 1
ATOM 736 C CA . TYR A 1 96 ? -11.149 5.378 0.939 1.00 96.69 96 TYR A CA 1
ATOM 737 C C . TYR A 1 96 ? -10.611 6.777 1.239 1.00 96.69 96 TYR A C 1
ATOM 739 O O . TYR A 1 96 ? -10.383 7.103 2.394 1.00 96.69 96 TYR A O 1
ATOM 747 N N . LEU A 1 97 ? -10.429 7.630 0.235 1.00 96.75 97 LEU A N 1
ATOM 748 C CA . LEU A 1 97 ? -9.903 8.987 0.391 1.00 96.75 97 LEU A CA 1
ATOM 749 C C . LEU A 1 97 ? -10.989 10.042 0.615 1.00 96.75 97 LEU A C 1
ATOM 751 O O . LEU A 1 97 ? -10.662 11.225 0.750 1.00 96.75 97 LEU A O 1
ATOM 755 N N . ARG A 1 98 ? -12.263 9.638 0.666 1.00 96.19 98 ARG A N 1
ATOM 756 C CA . ARG A 1 98 ? -13.383 10.552 0.885 1.00 96.19 98 ARG A CA 1
ATOM 757 C C . ARG A 1 98 ? -13.180 11.334 2.181 1.00 96.19 98 ARG A C 1
ATOM 759 O O . ARG A 1 98 ? -12.837 10.763 3.216 1.00 96.19 98 ARG A O 1
ATOM 766 N N . ASP A 1 99 ? -13.346 12.651 2.079 1.00 93.69 99 ASP A N 1
ATOM 767 C CA . ASP A 1 99 ? -13.214 13.625 3.170 1.00 93.69 99 ASP A CA 1
ATOM 768 C C . ASP A 1 99 ? -11.847 13.648 3.877 1.00 93.69 99 ASP A C 1
ATOM 770 O O . ASP A 1 99 ? -11.695 14.287 4.919 1.00 93.69 99 ASP A O 1
ATOM 774 N N . TRP A 1 100 ? -10.824 12.993 3.316 1.00 94.31 100 TRP A N 1
ATOM 775 C CA . TRP A 1 100 ? -9.479 13.043 3.874 1.00 94.31 100 TRP A CA 1
ATOM 776 C C . TRP A 1 100 ? -8.724 14.271 3.336 1.00 94.31 100 TRP A C 1
ATOM 778 O O . TRP A 1 100 ? -8.490 14.358 2.122 1.00 94.31 100 TRP A O 1
ATOM 788 N N . PRO A 1 101 ? -8.334 15.223 4.208 1.00 88.50 101 PRO A N 1
ATOM 789 C CA . PRO A 1 101 ? -7.803 16.523 3.791 1.00 88.50 101 PRO A CA 1
ATOM 790 C C . PRO A 1 101 ? -6.406 16.460 3.156 1.00 88.50 101 PRO A C 1
ATOM 792 O O . PRO A 1 101 ? -5.984 17.448 2.555 1.00 88.50 101 PRO A O 1
ATOM 795 N N . GLY A 1 102 ? -5.731 15.308 3.231 1.00 70.19 102 GLY A N 1
ATOM 796 C CA . GLY A 1 102 ? -4.350 15.127 2.782 1.00 70.19 102 GLY A CA 1
ATOM 797 C C . GLY A 1 102 ? -3.358 15.115 3.931 1.00 70.19 102 GLY A C 1
ATOM 798 O O . GLY A 1 102 ? -3.566 15.869 4.907 1.00 70.19 102 GLY A O 1
#

Foldseek 3Di:
DFKWKWKDQVVQLEIETQAHFDADPVRDGPGHADDDPPDDRLVPVVLSVLLVVVVCVVQPPTPIDMDIPPDPCVVVSPPGAYECDDDPSHHNSCRSCPPPPD

Secondary structure (DSSP, 8-state):
----EEEEEGGGTEEEEEEEEEE-TTS-EEEEE-S-TTSPPGGG-HHHHHHHHHHHHHTTTS--EEEETTSTTGGGTTTSEEBT--STTSB-HHHHTTT---

Organism: NCBI:txid1213861

Radius of gyration: 13.57 Å; chains: 1; bounding box: 39×36×35 Å

pLDDT: mean 92.53, std 7.25, range [47.28, 98.19]